Protein AF-A0A7N2R1G4-F1 (afdb_monomer)

Foldseek 3Di:
DPPVLVVQCPDQQRCFDVVVPGHTHRPDWDQQQWGDPPGLQFDADPVRNDIDGHPGPVVQVVVVDPVSVVVSVVRRVVVSVVGRVPSD

Secondary structure (DSSP, 8-state):
--HHHHHTTSSSEE--BGGGTB--EE---B-BTB-B-SSSS----SSS-----PPPHHHHHTT--HHHHHHHHHHHHHHHHHHGGG--

Sequence (88 aa):
MTLAEKIAQLGNNADGVARLGLPKYEWWSEALHGLSNVGPGTVFDNLVPHATSFPTVILTAASFNEKRWREIGHVDVSYRKYSVHNAI

Organism: Quercus lobata (NCBI:txid97700)

pLDDT: mean 87.95, std 14.13, range [38.31, 98.12]

Solvent-accessible surface area (backbone atoms only — not comparable to full-atom values): 5302 Å² total; per-residue (Å²): 128,56,71,68,55,52,60,47,52,73,50,48,75,13,68,40,38,72,95,76,72,38,65,63,46,55,73,46,60,40,57,89,36,32,59,37,67,58,61,85,33,29,61,64,44,95,90,48,69,74,62,65,78,52,66,52,62,72,61,54,54,74,64,78,44,67,68,60,55,52,52,52,54,51,52,42,59,58,51,45,66,70,38,43,73,74,78,118

Mean predicted aligned error: 5.06 Å

Radius of gyration: 16.45 Å; Cα contacts (8 Å, |Δi|>4): 101; chains: 1; bounding box: 40×32×42 Å

InterPro domains:
  IPR017853 Glycoside hydrolase superfamily [SSF51445] (1-75)
  IPR036962 Glycoside hydrolase, family 3, N-terminal dom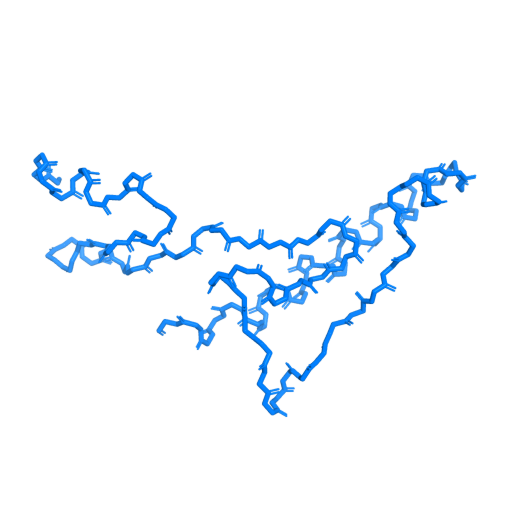ain superfamily [G3DSA:3.20.20.300] (1-77)
  IPR044993 Beta-D-xylosidase [PTHR42721] (1-78)

Nearest PDB structures (foldseek):
  7vc6-assembly1_A  TM=9.125E-01  e=1.764E-03  Phanerodontia chrysosporium
  7vc7-assembly1_A  TM=9.110E-01  e=1.764E-03  Phanerodontia chrysosporium
  7xtj-assembly2_B  TM=9.034E-01  e=1.099E-02  Aspergillus niger
  6q7j-assembly1_B  TM=8.732E-01  e=1.766E-02  Aspergillus nidulans FGSC A4

Structure (mmCIF, N/CA/C/O backbone):
data_AF-A0A7N2R1G4-F1
#
_entry.id   AF-A0A7N2R1G4-F1
#
loop_
_atom_site.group_PDB
_atom_site.id
_atom_site.type_symbol
_atom_site.label_atom_id
_atom_site.label_alt_id
_atom_site.label_comp_id
_atom_site.label_asym_id
_atom_site.label_entity_id
_atom_site.label_seq_id
_atom_site.pdbx_PDB_ins_code
_atom_site.Cartn_x
_atom_site.Cartn_y
_atom_site.Cartn_z
_atom_site.occupancy
_atom_site.B_iso_or_equiv
_atom_site.auth_seq_id
_atom_site.auth_comp_id
_atom_site.auth_asym_id
_atom_site.auth_atom_id
_atom_site.pdbx_PDB_model_num
ATOM 1 N N . MET A 1 1 ? -19.651 10.879 14.499 1.00 92.81 1 MET A N 1
ATOM 2 C CA . MET A 1 1 ? -18.729 10.146 15.388 1.00 92.81 1 MET A CA 1
ATOM 3 C C . MET A 1 1 ? -18.537 10.919 16.680 1.00 92.81 1 MET A C 1
ATOM 5 O O . MET A 1 1 ? -18.468 12.146 16.614 1.00 92.81 1 MET A O 1
ATOM 9 N N . THR A 1 2 ? -18.448 10.231 17.815 1.00 97.50 2 THR A N 1
ATOM 10 C CA . THR A 1 2 ? -17.975 10.795 19.088 1.00 97.50 2 THR A CA 1
ATOM 11 C C . THR A 1 2 ? -16.487 11.150 18.988 1.00 97.50 2 THR A C 1
ATOM 13 O O . THR A 1 2 ? -15.810 10.767 18.033 1.00 97.50 2 THR A O 1
ATOM 16 N N . LEU A 1 3 ? -15.953 11.899 19.957 1.00 97.88 3 LEU A N 1
ATOM 17 C CA . LEU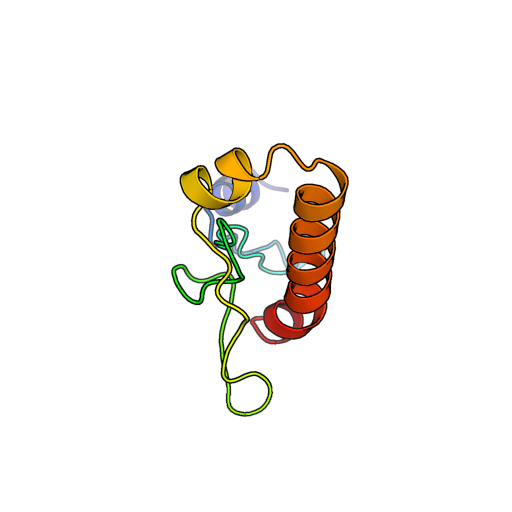 A 1 3 ? -14.522 12.216 19.975 1.00 97.88 3 LEU A CA 1
ATOM 18 C C . LEU A 1 3 ? -13.659 10.948 20.097 1.00 97.88 3 LEU A C 1
ATOM 20 O O . LEU A 1 3 ? -12.692 10.806 19.358 1.00 97.88 3 LEU A O 1
ATOM 24 N N . ALA A 1 4 ? -14.050 10.008 20.962 1.00 97.00 4 ALA A N 1
ATOM 25 C CA . ALA A 1 4 ? -13.350 8.733 21.123 1.00 97.00 4 ALA A CA 1
ATOM 26 C C . ALA A 1 4 ? -13.360 7.903 19.828 1.00 97.00 4 ALA A C 1
ATOM 28 O O . ALA A 1 4 ? -12.313 7.425 19.404 1.00 97.00 4 ALA A O 1
ATOM 29 N N . GLU A 1 5 ? -14.513 7.817 19.149 1.00 97.38 5 GLU A N 1
ATOM 30 C CA . GLU A 1 5 ? -14.627 7.144 17.846 1.00 97.38 5 GLU A CA 1
ATOM 31 C C . GLU A 1 5 ? -13.675 7.765 16.811 1.00 97.38 5 GLU A C 1
ATOM 33 O O . GLU A 1 5 ? -13.106 7.033 16.012 1.00 97.38 5 GLU A O 1
ATOM 38 N N . LYS A 1 6 ? -13.479 9.095 16.823 1.00 97.12 6 LYS A N 1
ATOM 39 C CA . LYS A 1 6 ? -12.548 9.787 15.909 1.00 97.12 6 LYS A CA 1
ATOM 40 C C . LYS A 1 6 ? -11.092 9.479 16.221 1.00 97.12 6 LYS A C 1
ATOM 42 O O . LYS A 1 6 ? -10.334 9.202 15.300 1.00 97.12 6 LYS A O 1
ATOM 47 N N . ILE A 1 7 ? -10.716 9.521 17.498 1.00 97.31 7 ILE A N 1
ATOM 48 C CA . ILE A 1 7 ? -9.351 9.211 17.940 1.00 97.31 7 ILE A CA 1
ATOM 49 C C . ILE A 1 7 ? -8.973 7.784 17.520 1.00 97.31 7 ILE A C 1
ATOM 51 O O . ILE A 1 7 ? -7.872 7.570 17.020 1.00 97.31 7 ILE A O 1
ATOM 55 N N . ALA A 1 8 ? -9.911 6.839 17.620 1.00 96.19 8 ALA A N 1
ATOM 56 C CA . ALA A 1 8 ? -9.712 5.450 17.208 1.00 96.19 8 ALA A CA 1
ATOM 57 C C . ALA A 1 8 ? -9.483 5.247 15.692 1.00 96.19 8 ALA A C 1
ATOM 59 O O . ALA A 1 8 ? -9.102 4.155 15.287 1.00 96.19 8 ALA A O 1
ATOM 60 N N . GLN A 1 9 ? -9.688 6.268 14.845 1.00 96.31 9 GLN A N 1
ATOM 61 C CA . GLN A 1 9 ? -9.409 6.187 13.400 1.00 96.31 9 GLN A CA 1
ATOM 62 C C . GLN A 1 9 ? -8.083 6.849 12.987 1.00 96.31 9 GLN A C 1
ATOM 64 O O . GLN A 1 9 ? -7.794 6.928 11.797 1.00 96.31 9 GLN A O 1
ATOM 69 N N . LEU A 1 10 ? -7.297 7.384 13.930 1.00 95.94 10 LEU A N 1
ATOM 70 C CA . LEU A 1 10 ? -6.053 8.100 13.603 1.00 95.94 10 LEU A CA 1
ATOM 71 C C . LEU A 1 10 ? -4.861 7.165 13.347 1.00 95.94 10 LEU A C 1
ATOM 73 O O . LEU A 1 10 ? -3.865 7.594 12.769 1.00 95.94 10 LEU A O 1
ATOM 77 N N . GLY A 1 11 ? -4.948 5.910 13.793 1.00 94.31 11 GLY A N 1
ATOM 78 C CA . GLY A 1 11 ? -3.942 4.880 13.544 1.00 94.31 11 GLY A CA 1
ATOM 79 C C . GLY A 1 11 ? -4.159 4.159 12.217 1.00 94.31 11 GLY A C 1
ATOM 80 O O . GLY A 1 11 ? -5.228 4.251 11.615 1.00 94.31 11 GLY A O 1
ATOM 81 N N . ASN A 1 12 ? -3.138 3.422 11.779 1.00 91.19 12 ASN A N 1
ATOM 82 C CA . ASN A 1 12 ? -3.214 2.552 10.607 1.00 91.19 12 ASN A CA 1
ATOM 83 C C . ASN A 1 12 ? -4.233 1.424 10.792 1.00 91.19 12 ASN A C 1
ATOM 85 O O . ASN A 1 12 ? -5.072 1.230 9.919 1.00 91.19 12 ASN A O 1
ATOM 89 N N . ASN A 1 13 ? -4.261 0.823 11.982 1.00 91.50 13 ASN A N 1
ATOM 90 C CA . ASN A 1 13 ? -5.263 -0.158 12.380 1.00 91.50 13 ASN A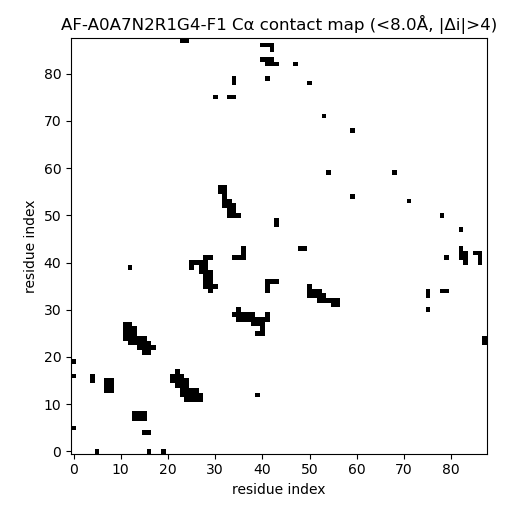 CA 1
ATOM 91 C C . ASN A 1 13 ? -6.530 0.540 12.898 1.00 91.50 13 ASN A C 1
ATOM 93 O O . ASN A 1 13 ? -6.765 0.611 14.106 1.00 91.50 13 ASN A O 1
ATOM 97 N N . ALA A 1 14 ? -7.309 1.130 11.992 1.00 94.38 14 ALA A N 1
ATOM 98 C CA . ALA A 1 14 ? -8.504 1.882 12.347 1.00 94.38 14 ALA A CA 1
ATOM 99 C C . ALA A 1 14 ? -9.657 0.933 12.717 1.00 94.38 14 ALA A C 1
ATOM 101 O O . ALA A 1 14 ? -10.088 0.105 11.912 1.00 94.38 14 ALA A O 1
ATOM 102 N N . ASP A 1 15 ? -10.201 1.080 13.928 1.00 92.88 15 ASP A N 1
ATOM 103 C CA . ASP A 1 15 ? -11.190 0.145 14.489 1.00 92.88 15 ASP A CA 1
ATOM 104 C C . ASP A 1 15 ? -12.600 0.249 13.872 1.00 92.88 15 ASP A C 1
ATOM 106 O O . ASP A 1 15 ? -13.498 -0.527 14.218 1.00 92.88 15 ASP A O 1
ATOM 110 N N . GLY A 1 16 ? -12.819 1.193 12.955 1.00 94.75 16 GLY A N 1
ATOM 111 C CA . GLY A 1 16 ? -14.139 1.465 12.402 1.00 94.75 16 GLY A CA 1
ATOM 112 C C . GLY A 1 16 ? -15.114 1.998 13.455 1.00 94.75 16 GLY A C 1
ATOM 113 O O . GLY A 1 16 ? -14.748 2.349 14.578 1.00 94.75 16 GLY A O 1
ATOM 114 N N . VAL A 1 17 ? -16.387 2.100 13.078 1.00 97.38 17 VAL A N 1
ATOM 115 C CA . VAL A 1 17 ? -17.479 2.550 13.952 1.00 97.38 17 VAL A CA 1
ATOM 116 C C . VAL A 1 17 ? -18.756 1.794 13.582 1.00 97.38 17 VAL A C 1
ATOM 118 O O . VAL A 1 17 ? -19.533 2.232 12.730 1.00 97.38 17 VAL A O 1
ATOM 121 N N . ALA A 1 18 ? -19.010 0.671 14.263 1.00 94.81 18 ALA A N 1
ATOM 122 C CA . ALA A 1 18 ? -20.117 -0.242 13.951 1.00 94.81 18 ALA A CA 1
ATOM 123 C C . ALA A 1 18 ? -21.503 0.434 13.947 1.00 94.81 18 ALA A C 1
ATOM 125 O O . ALA A 1 18 ? -22.308 0.192 13.052 1.00 94.81 18 ALA A O 1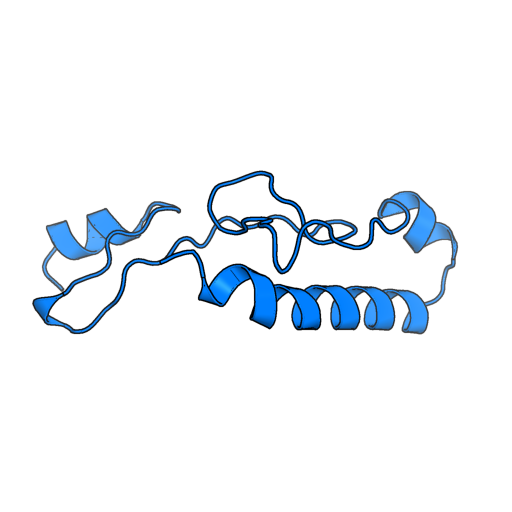
ATOM 126 N N . ARG A 1 19 ? -21.768 1.357 14.885 1.00 97.00 19 ARG A N 1
ATOM 127 C CA . ARG A 1 19 ? -23.035 2.120 14.955 1.00 97.00 19 ARG A CA 1
ATOM 128 C C . ARG A 1 19 ? -23.295 2.970 13.703 1.00 97.00 19 ARG A C 1
ATOM 130 O O . ARG A 1 19 ? -24.436 3.322 13.425 1.00 97.00 19 ARG A O 1
ATOM 137 N N . LEU A 1 20 ? -22.237 3.340 12.983 1.00 96.94 20 LEU A N 1
ATOM 138 C CA . LEU A 1 20 ? -22.307 4.112 11.743 1.00 96.94 20 LEU A CA 1
ATOM 139 C C . LEU A 1 20 ? -22.162 3.230 10.494 1.00 96.94 20 LEU A C 1
ATOM 141 O O . LEU A 1 20 ? -22.119 3.769 9.394 1.00 96.94 20 LEU A O 1
ATOM 145 N N . GLY A 1 21 ? -22.053 1.906 10.650 1.00 95.31 21 GLY A N 1
ATOM 146 C CA . GLY A 1 21 ? -21.760 0.993 9.544 1.00 95.31 21 GLY A CA 1
ATOM 147 C C . GLY A 1 21 ? -20.358 1.173 8.955 1.00 95.31 21 GLY A C 1
ATOM 148 O O . GLY A 1 21 ? -20.124 0.765 7.823 1.00 95.31 21 GLY A O 1
ATOM 149 N N . LEU A 1 22 ? -19.433 1.801 9.691 1.00 95.25 22 LEU A N 1
ATOM 150 C CA . LEU A 1 22 ? -18.057 1.992 9.243 1.00 95.25 22 LEU A CA 1
ATOM 151 C C . LEU A 1 22 ? -17.230 0.752 9.628 1.00 95.25 22 LEU A C 1
ATOM 153 O O . LEU A 1 22 ? -17.079 0.505 10.830 1.00 95.25 22 LEU A O 1
ATOM 157 N N . PRO A 1 23 ? -16.711 -0.028 8.663 1.00 94.25 23 PRO A N 1
ATOM 158 C CA . PRO A 1 23 ? -15.890 -1.195 8.961 1.00 94.25 23 PRO A CA 1
ATOM 159 C C . PRO A 1 23 ? -14.518 -0.787 9.500 1.00 94.25 23 PRO A C 1
ATOM 161 O O . PRO A 1 23 ? -14.086 0.359 9.350 1.00 94.25 23 PRO A O 1
ATOM 164 N N . LYS A 1 24 ? -13.826 -1.757 10.101 1.00 93.19 24 LYS A N 1
ATOM 165 C CA . LYS A 1 24 ? -12.390 -1.651 10.363 1.00 93.19 24 LYS A CA 1
ATOM 166 C C . LYS A 1 24 ? -11.646 -1.418 9.055 1.00 93.19 24 LYS A C 1
ATOM 168 O O . LYS A 1 24 ? -12.062 -1.924 8.012 1.00 93.19 24 LYS A O 1
ATOM 173 N N . TYR A 1 25 ? -10.557 -0.667 9.108 1.00 91.56 25 TYR A N 1
ATOM 174 C CA . TYR A 1 25 ? -9.749 -0.415 7.927 1.00 91.56 25 TYR A CA 1
ATOM 175 C C . TYR A 1 25 ? -8.277 -0.320 8.289 1.00 91.56 25 TYR A C 1
ATOM 177 O O . TYR A 1 25 ? -7.887 0.510 9.103 1.00 91.56 25 TYR A O 1
ATOM 185 N N . GLU A 1 26 ? -7.474 -1.153 7.636 1.00 90.88 26 GLU A N 1
ATOM 186 C CA . GLU A 1 26 ? -6.026 -1.091 7.723 1.00 90.88 26 GLU A CA 1
ATOM 187 C C . GLU A 1 26 ? -5.465 -0.381 6.491 1.00 90.88 26 GLU A C 1
ATOM 189 O O . GLU A 1 26 ? -5.510 -0.906 5.374 1.00 90.88 26 GLU A O 1
ATOM 194 N N . TRP A 1 27 ? -4.970 0.842 6.677 1.00 88.44 27 TRP A N 1
ATOM 195 C CA . TRP A 1 27 ? -4.512 1.662 5.555 1.00 88.44 27 TRP A CA 1
ATOM 196 C C . TRP A 1 27 ? -3.017 1.557 5.271 1.00 88.44 27 TRP A C 1
ATOM 198 O O . TRP A 1 27 ? -2.587 1.985 4.197 1.00 88.44 27 TRP A O 1
ATOM 208 N N . TRP A 1 28 ? -2.227 0.965 6.168 1.00 91.56 28 TRP A N 1
ATOM 209 C CA . TRP A 1 28 ? -0.819 0.716 5.904 1.00 91.56 28 TRP A CA 1
ATOM 210 C C . TRP A 1 28 ? -0.647 -0.554 5.066 1.00 91.56 28 TRP A C 1
ATOM 212 O O . TRP A 1 28 ? -0.777 -1.684 5.537 1.00 91.56 28 TRP A O 1
ATOM 222 N N . SER A 1 29 ? -0.344 -0.352 3.787 1.00 89.31 29 SER A N 1
ATOM 223 C CA . SER A 1 29 ? 0.088 -1.392 2.852 1.00 89.31 29 SER A CA 1
ATOM 224 C C . SER A 1 29 ? 1.321 -0.902 2.098 1.00 89.31 29 SER A C 1
ATOM 226 O O . SER A 1 29 ? 1.459 0.298 1.865 1.00 89.31 29 SER A O 1
ATOM 228 N N . GLU A 1 30 ? 2.176 -1.823 1.664 1.00 91.31 30 GLU A N 1
ATOM 229 C CA . GLU A 1 30 ? 3.420 -1.503 0.960 1.00 91.31 30 GLU A CA 1
ATOM 230 C C . GLU A 1 30 ? 3.410 -2.062 -0.468 1.00 91.31 30 GLU A C 1
ATOM 232 O O . GLU A 1 30 ? 3.025 -3.211 -0.699 1.00 91.31 30 GLU A O 1
ATOM 237 N N . ALA A 1 31 ? 3.831 -1.245 -1.439 1.00 93.31 31 ALA A N 1
ATOM 238 C CA . ALA A 1 31 ? 3.84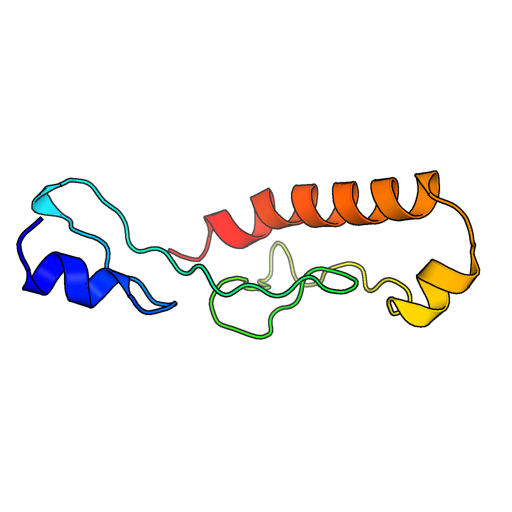6 -1.618 -2.858 1.00 93.31 31 ALA A CA 1
ATOM 239 C C . ALA A 1 31 ? 4.924 -0.879 -3.682 1.00 93.31 31 ALA A C 1
ATOM 241 O O . ALA A 1 31 ? 4.701 -0.530 -4.837 1.00 93.31 31 ALA A O 1
ATOM 242 N N . LEU A 1 32 ? 6.087 -0.574 -3.091 1.00 94.44 32 LEU A N 1
ATOM 243 C CA . LEU A 1 32 ? 7.102 0.289 -3.722 1.00 94.44 32 LEU A CA 1
ATOM 244 C C . LEU A 1 32 ? 7.610 -0.232 -5.082 1.00 94.44 32 LEU A C 1
ATOM 246 O O . LEU A 1 32 ? 7.940 0.559 -5.964 1.00 94.44 32 LEU A O 1
ATOM 250 N N . HIS A 1 33 ? 7.727 -1.552 -5.232 1.00 95.12 33 HIS A N 1
ATOM 251 C CA . HIS A 1 33 ? 8.183 -2.209 -6.463 1.00 95.12 33 HIS A CA 1
ATOM 252 C C . HIS A 1 33 ? 7.527 -3.589 -6.621 1.00 95.12 33 HIS A C 1
ATOM 254 O O . HIS A 1 33 ? 8.186 -4.593 -6.898 1.00 95.12 33 HIS A O 1
ATOM 260 N N . GLY A 1 34 ? 6.219 -3.642 -6.394 1.00 93.62 34 GLY A N 1
ATOM 261 C CA . GLY A 1 34 ? 5.484 -4.881 -6.180 1.00 93.62 34 GLY A CA 1
ATOM 262 C C . GLY A 1 34 ? 4.817 -4.896 -4.814 1.00 93.62 34 GLY A C 1
ATOM 263 O O . GLY A 1 34 ? 5.346 -4.339 -3.849 1.00 93.62 34 GLY A O 1
ATOM 264 N N . LEU A 1 35 ? 3.656 -5.544 -4.743 1.00 92.25 35 LEU A N 1
ATOM 265 C CA . LEU A 1 35 ? 2.891 -5.720 -3.512 1.00 92.25 35 LEU A CA 1
ATOM 266 C C . LEU A 1 35 ? 3.714 -6.477 -2.455 1.00 92.25 35 LEU A C 1
ATOM 268 O O . LEU A 1 35 ? 4.336 -7.498 -2.750 1.00 92.25 35 LEU A O 1
ATOM 272 N N . SER A 1 36 ? 3.690 -5.987 -1.220 1.00 90.62 36 SER A N 1
ATOM 273 C CA . SER A 1 36 ? 4.443 -6.543 -0.100 1.00 90.62 36 SER A CA 1
ATOM 274 C C . SER A 1 36 ? 3.513 -7.012 1.015 1.00 90.62 36 SER A C 1
ATOM 276 O O . SER A 1 36 ? 2.500 -6.382 1.301 1.00 90.62 36 SER A O 1
ATOM 278 N N . ASN A 1 37 ? 3.907 -8.096 1.679 1.00 87.12 37 ASN A N 1
ATOM 279 C CA . ASN A 1 37 ? 3.289 -8.596 2.912 1.00 87.12 37 ASN A CA 1
ATOM 280 C C . ASN A 1 37 ? 3.946 -7.980 4.169 1.00 87.12 37 ASN A C 1
ATOM 282 O O . ASN A 1 37 ? 3.899 -8.544 5.259 1.00 87.12 37 ASN A O 1
ATOM 286 N N . VAL A 1 38 ? 4.672 -6.869 4.001 1.00 85.94 38 VAL A N 1
ATOM 287 C CA . VAL A 1 38 ? 5.207 -6.072 5.109 1.00 85.94 38 VAL A CA 1
ATOM 288 C C . VAL A 1 38 ? 4.146 -5.062 5.522 1.00 85.94 38 VAL A C 1
ATOM 290 O O . VAL A 1 38 ? 3.654 -4.293 4.699 1.00 85.94 38 VAL A O 1
ATOM 293 N N . GLY A 1 39 ? 3.838 -5.059 6.816 1.00 82.06 39 GLY A N 1
ATOM 294 C CA . GLY A 1 39 ? 2.715 -4.316 7.369 1.00 82.06 39 GLY A CA 1
ATOM 295 C C . GLY A 1 39 ? 1.428 -5.157 7.404 1.00 82.06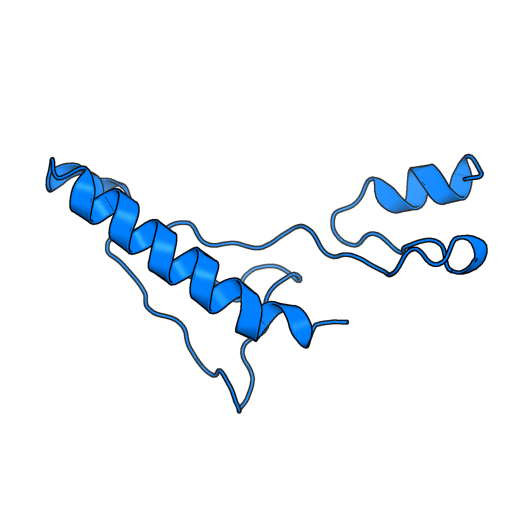 39 GLY A C 1
ATOM 296 O O . GLY A 1 39 ? 1.387 -6.264 6.875 1.00 82.06 39 GLY A O 1
ATOM 297 N N . PRO A 1 40 ? 0.383 -4.661 8.076 1.00 83.81 40 PRO A N 1
ATOM 298 C CA . PRO A 1 40 ? -0.856 -5.414 8.307 1.00 83.81 40 PRO A CA 1
ATOM 299 C C . PRO A 1 40 ? -1.890 -5.353 7.165 1.00 83.81 40 PRO A C 1
ATOM 301 O O . PRO A 1 40 ? -2.811 -6.164 7.143 1.00 83.81 40 PRO A O 1
ATOM 304 N N . GLY A 1 41 ? -1.786 -4.412 6.219 1.00 84.19 41 GLY A N 1
ATOM 305 C CA . GLY A 1 41 ? -2.839 -4.167 5.219 1.00 84.19 41 GLY A CA 1
ATOM 306 C C . G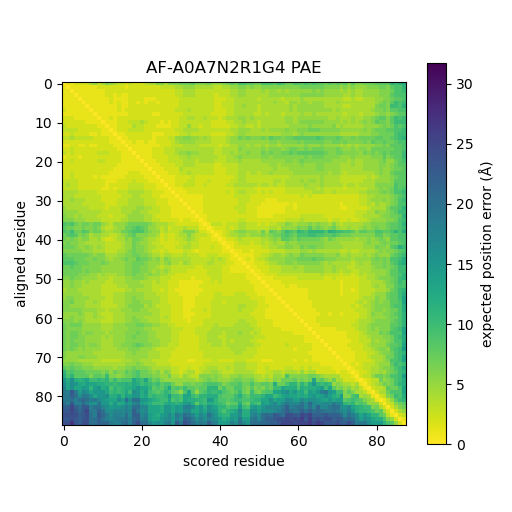LY A 1 41 ? -2.818 -5.070 3.985 1.00 84.19 41 GLY A C 1
ATOM 307 O O . GLY A 1 41 ? -3.567 -4.832 3.041 1.00 84.19 41 GLY A O 1
ATOM 308 N N . THR A 1 42 ? -1.934 -6.060 3.916 1.00 86.50 42 THR A N 1
ATOM 309 C CA . THR A 1 42 ? -1.838 -7.019 2.807 1.00 86.50 42 THR A CA 1
ATOM 310 C C . THR A 1 42 ? -1.398 -8.355 3.375 1.00 86.50 42 THR A C 1
ATOM 312 O O . THR A 1 42 ? -0.498 -8.375 4.202 1.00 86.50 42 THR A O 1
ATOM 315 N N . VAL A 1 43 ? -2.032 -9.448 2.941 1.00 85.25 43 VAL A N 1
ATOM 316 C CA . VAL A 1 43 ? -1.728 -10.811 3.395 1.00 85.25 43 VAL A CA 1
ATOM 317 C C . VAL A 1 43 ? -1.619 -11.729 2.183 1.00 85.25 43 VAL A C 1
ATOM 319 O O . VAL A 1 43 ? -2.470 -11.696 1.290 1.00 85.25 43 VAL A O 1
ATOM 322 N N . PHE A 1 44 ? -0.566 -12.545 2.153 1.00 88.06 44 PHE A N 1
ATOM 323 C CA . PHE A 1 44 ? -0.427 -13.646 1.202 1.00 88.06 44 PHE A CA 1
ATOM 324 C C . PHE A 1 44 ? -0.889 -14.949 1.851 1.00 88.06 44 PHE A C 1
ATOM 326 O O . PHE A 1 44 ? -0.466 -15.283 2.958 1.00 88.06 44 PHE A O 1
ATOM 333 N N . ASP A 1 45 ? -1.765 -15.672 1.162 1.00 87.44 45 ASP A N 1
ATOM 334 C CA . ASP A 1 45 ? -2.381 -16.913 1.626 1.00 87.44 45 ASP A CA 1
ATOM 335 C C . ASP A 1 45 ? -2.209 -18.031 0.581 1.00 87.44 45 ASP A C 1
ATOM 337 O O . ASP A 1 45 ? -1.470 -17.896 -0.391 1.00 87.44 45 ASP A O 1
ATOM 341 N N . ASN A 1 46 ? -2.883 -19.167 0.764 1.00 88.44 46 ASN A N 1
ATOM 342 C CA . ASN A 1 46 ? -2.784 -20.278 -0.188 1.00 88.44 46 ASN A CA 1
ATOM 343 C C . ASN A 1 46 ? -3.409 -19.969 -1.563 1.00 88.44 46 ASN A C 1
ATOM 345 O O . ASN A 1 46 ? -3.088 -20.653 -2.533 1.00 88.44 46 ASN A O 1
ATOM 349 N N . LEU A 1 47 ? -4.309 -18.984 -1.654 1.00 87.25 47 LEU A N 1
ATOM 350 C CA . LEU A 1 47 ? -4.938 -18.563 -2.906 1.00 87.25 47 LEU A CA 1
ATOM 351 C C . LEU A 1 47 ? -4.045 -17.565 -3.658 1.00 87.25 47 LEU A C 1
ATOM 353 O O . LEU A 1 47 ? -3.911 -17.660 -4.878 1.00 87.25 47 LEU A O 1
ATOM 357 N N . VAL A 1 48 ? -3.416 -16.636 -2.933 1.00 86.44 48 VAL A N 1
ATOM 358 C CA . VAL A 1 48 ? -2.469 -15.641 -3.453 1.00 86.44 48 VAL A CA 1
ATOM 359 C C . VAL A 1 48 ? -1.167 -15.718 -2.644 1.00 86.44 48 VAL A C 1
ATOM 361 O O . VAL A 1 48 ? -0.953 -14.910 -1.738 1.00 86.44 48 VAL A O 1
ATOM 364 N N . PRO A 1 49 ? -0.275 -16.678 -2.951 1.00 89.25 49 PRO A N 1
ATOM 365 C CA . PRO A 1 49 ? 0.906 -16.936 -2.123 1.00 89.25 49 PRO A CA 1
ATOM 366 C C . PRO A 1 49 ? 2.031 -15.917 -2.328 1.00 89.25 49 PRO A C 1
ATOM 368 O O . PRO A 1 49 ? 2.887 -15.755 -1.457 1.00 89.25 49 PRO A O 1
ATOM 371 N N . HIS A 1 50 ? 2.054 -15.236 -3.477 1.00 89.44 50 HIS A N 1
ATOM 372 C CA . HIS A 1 50 ? 3.136 -14.341 -3.877 1.00 89.44 50 HIS A CA 1
ATOM 373 C C . HIS A 1 50 ? 2.627 -13.195 -4.758 1.00 89.44 50 HIS A C 1
ATOM 375 O O . HIS A 1 50 ? 1.563 -13.280 -5.371 1.00 89.44 50 HIS A O 1
ATOM 381 N N . ALA A 1 51 ? 3.455 -12.159 -4.885 1.00 91.62 51 ALA A N 1
ATOM 382 C CA . ALA A 1 51 ? 3.285 -11.063 -5.829 1.00 91.62 51 ALA A CA 1
ATOM 383 C C . ALA A 1 51 ? 4.541 -10.898 -6.701 1.00 91.62 51 ALA A C 1
ATOM 385 O O . ALA A 1 51 ? 5.615 -11.413 -6.383 1.00 91.62 51 ALA A O 1
ATOM 386 N N . THR A 1 52 ? 4.409 -10.179 -7.816 1.00 93.81 52 THR A N 1
ATOM 387 C CA . THR A 1 52 ? 5.552 -9.877 -8.691 1.00 93.81 52 THR A CA 1
ATOM 388 C C . THR A 1 52 ? 6.492 -8.892 -7.999 1.00 93.81 52 THR A C 1
ATOM 390 O O . THR A 1 52 ? 6.041 -7.862 -7.510 1.00 93.81 52 THR A O 1
ATOM 393 N N . SER A 1 53 ? 7.796 -9.180 -7.997 1.00 95.12 53 SER A N 1
ATOM 394 C CA . SER A 1 53 ? 8.828 -8.240 -7.551 1.00 95.12 53 SER A CA 1
ATOM 395 C C . SER A 1 53 ? 9.473 -7.574 -8.765 1.00 95.12 53 SER A C 1
ATOM 397 O O . SER A 1 53 ? 10.157 -8.222 -9.559 1.00 95.12 53 SER A O 1
ATOM 399 N N . PHE A 1 54 ? 9.215 -6.282 -8.941 1.00 96.69 54 PHE A N 1
ATOM 400 C CA . PHE A 1 54 ? 9.776 -5.477 -10.021 1.00 96.69 54 PHE A CA 1
ATOM 401 C C . PHE A 1 54 ? 11.181 -4.967 -9.662 1.00 96.69 54 PHE A C 1
ATOM 403 O O . PHE A 1 54 ? 11.569 -4.981 -8.490 1.00 96.69 54 PHE A O 1
ATOM 410 N N . PRO A 1 55 ? 11.964 -4.476 -10.642 1.00 97.56 55 PRO A N 1
ATOM 411 C CA . PRO A 1 55 ? 13.186 -3.743 -10.346 1.00 97.56 55 PRO A CA 1
ATOM 412 C C . PRO A 1 55 ? 12.910 -2.586 -9.382 1.00 97.56 55 PRO A C 1
ATOM 414 O O . PRO A 1 55 ? 11.905 -1.881 -9.512 1.00 97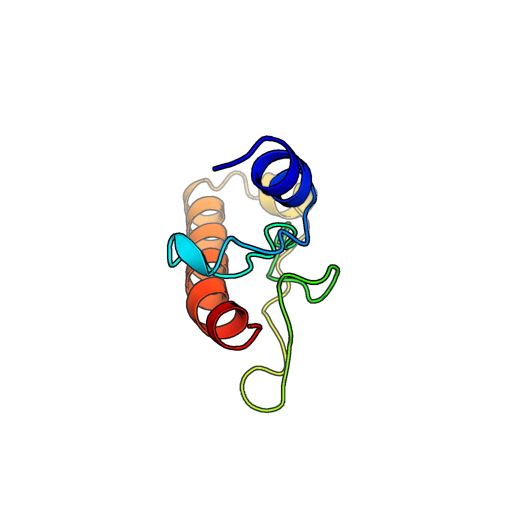.56 55 PRO A O 1
ATOM 417 N N . THR A 1 56 ? 13.818 -2.366 -8.430 1.00 97.50 56 THR A N 1
ATOM 418 C CA . THR A 1 56 ? 13.710 -1.234 -7.505 1.00 97.50 56 THR A CA 1
ATOM 419 C C . THR A 1 56 ? 13.623 0.082 -8.275 1.00 97.50 56 THR A C 1
ATOM 421 O O . THR A 1 56 ? 14.075 0.194 -9.419 1.00 97.50 56 THR A O 1
ATOM 424 N N . VAL A 1 57 ? 13.042 1.098 -7.638 1.00 96.81 57 VAL A N 1
ATOM 425 C CA . VAL A 1 57 ? 12.709 2.387 -8.265 1.00 96.81 57 VAL A CA 1
ATOM 426 C C . VAL A 1 57 ? 13.890 2.986 -9.037 1.00 96.81 57 VAL A C 1
ATOM 428 O O . VAL A 1 57 ? 13.705 3.475 -10.147 1.00 96.81 57 VAL A O 1
ATOM 431 N N . ILE A 1 58 ? 15.112 2.880 -8.502 1.00 98.00 58 ILE A N 1
ATOM 432 C CA . ILE A 1 58 ? 16.320 3.400 -9.157 1.00 98.00 58 ILE A CA 1
ATOM 433 C C . ILE A 1 58 ? 16.610 2.719 -10.503 1.00 98.00 58 ILE A C 1
ATOM 435 O O . ILE A 1 58 ? 16.976 3.387 -11.468 1.00 98.00 58 ILE A O 1
ATOM 439 N N . LEU A 1 59 ? 16.398 1.404 -10.603 1.00 97.88 59 LEU A N 1
ATOM 440 C CA . LEU A 1 59 ? 16.624 0.653 -11.835 1.00 97.88 59 LEU A CA 1
ATOM 441 C C . LEU A 1 59 ? 15.464 0.838 -12.821 1.00 97.88 59 LEU A C 1
ATOM 443 O O . LEU A 1 59 ? 15.689 0.987 -14.019 1.00 97.88 59 LEU A O 1
ATOM 447 N N . THR A 1 60 ? 14.228 0.913 -12.325 1.00 97.44 60 THR A N 1
ATOM 448 C CA . THR A 1 60 ? 13.063 1.243 -13.161 1.00 97.44 60 THR A CA 1
ATOM 449 C C . THR A 1 60 ? 13.190 2.655 -13.754 1.00 97.44 60 THR A C 1
ATOM 451 O O . THR A 1 60 ? 12.896 2.854 -14.936 1.00 97.44 60 THR A O 1
ATOM 454 N N . ALA A 1 61 ? 13.726 3.623 -13.001 1.00 97.25 61 ALA A N 1
ATOM 455 C CA . ALA A 1 61 ? 14.022 4.978 -13.478 1.00 97.25 61 ALA A CA 1
ATOM 456 C C . ALA A 1 61 ? 15.035 5.012 -14.620 1.00 97.25 61 ALA A C 1
ATOM 458 O O . ALA A 1 61 ? 14.825 5.731 -15.595 1.00 97.25 61 ALA A O 1
ATOM 459 N N . ALA A 1 62 ? 16.080 4.187 -14.540 1.00 98.06 62 ALA A N 1
ATOM 460 C CA . ALA A 1 62 ? 17.124 4.108 -15.559 1.00 98.06 62 ALA A CA 1
ATOM 461 C C . ALA A 1 62 ? 16.617 3.626 -16.933 1.00 98.06 62 ALA A C 1
ATOM 463 O O . ALA A 1 62 ? 17.335 3.735 -17.923 1.00 98.06 62 ALA A O 1
ATOM 464 N N . SER A 1 63 ? 15.379 3.124 -17.022 1.00 97.62 63 SER A N 1
ATOM 465 C CA . SER A 1 63 ? 14.746 2.805 -18.307 1.00 97.62 63 SER A CA 1
ATOM 466 C C . SER A 1 63 ? 14.323 4.038 -19.113 1.00 97.62 63 SER A C 1
ATOM 468 O O . SER A 1 63 ? 14.072 3.906 -20.309 1.00 97.62 63 SER A O 1
ATOM 470 N N . PHE A 1 64 ? 14.183 5.207 -18.468 1.00 97.19 64 PHE A N 1
ATOM 471 C CA . PHE A 1 64 ? 13.645 6.441 -19.061 1.00 97.19 64 PHE A CA 1
ATOM 472 C C . PHE A 1 64 ? 12.323 6.238 -19.833 1.00 97.19 64 PHE A C 1
ATOM 474 O O . PHE A 1 64 ? 12.030 6.952 -20.789 1.00 97.19 64 PHE A O 1
ATOM 481 N N . ASN A 1 65 ? 11.513 5.252 -19.430 1.00 98.12 65 ASN A N 1
ATOM 482 C CA . ASN A 1 65 ? 10.320 4.835 -20.159 1.00 98.12 65 ASN A CA 1
ATOM 483 C C . ASN A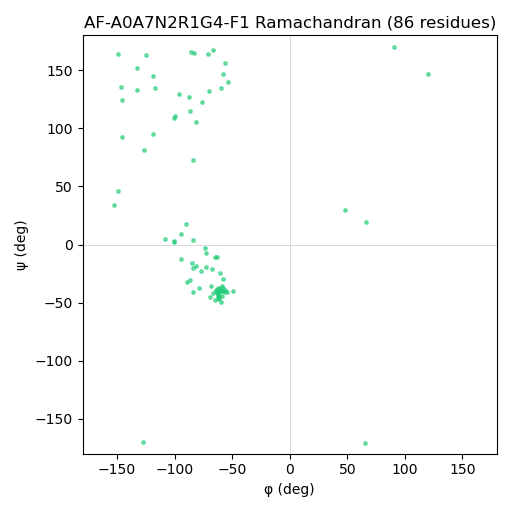 1 65 ? 9.054 5.029 -19.319 1.00 98.12 65 ASN A C 1
ATOM 485 O O . ASN A 1 65 ? 8.657 4.153 -18.554 1.00 98.12 65 ASN A O 1
ATOM 489 N N . GLU A 1 66 ? 8.378 6.158 -19.505 1.00 96.69 66 GLU A N 1
ATOM 490 C CA . GLU A 1 66 ? 7.155 6.498 -18.769 1.00 96.69 66 GLU A CA 1
ATOM 491 C C . GLU A 1 66 ? 6.050 5.435 -18.903 1.00 96.69 66 GLU A C 1
ATOM 493 O O . GLU A 1 66 ? 5.387 5.089 -17.923 1.00 96.69 66 GLU A O 1
ATOM 498 N N . LYS A 1 67 ? 5.865 4.868 -20.103 1.00 97.56 67 LYS A N 1
ATOM 499 C CA . LYS A 1 67 ? 4.860 3.821 -20.332 1.00 97.56 67 LYS A CA 1
ATOM 500 C C . LYS A 1 67 ? 5.123 2.615 -19.434 1.00 97.56 67 LYS A C 1
ATOM 502 O O . LYS A 1 67 ? 4.186 2.082 -18.846 1.00 97.56 67 LYS A O 1
ATOM 507 N N . ARG A 1 68 ? 6.393 2.238 -19.262 1.00 94.12 68 ARG A N 1
ATOM 508 C CA . ARG A 1 68 ? 6.789 1.122 -18.399 1.00 94.12 68 ARG A CA 1
ATOM 509 C C . ARG A 1 68 ? 6.461 1.377 -16.929 1.00 94.12 68 ARG A C 1
ATOM 511 O O . ARG A 1 68 ? 5.975 0.473 -16.258 1.00 94.12 68 ARG A O 1
ATOM 518 N N . TRP A 1 69 ? 6.669 2.600 -16.448 1.00 94.88 69 TRP A N 1
ATOM 519 C CA . TRP A 1 69 ? 6.293 2.999 -15.088 1.00 94.88 69 TRP A CA 1
ATOM 520 C C . TRP A 1 69 ? 4.791 2.880 -14.842 1.00 94.88 69 TRP A C 1
ATOM 522 O O . TRP A 1 69 ? 4.368 2.306 -13.839 1.00 94.88 69 TRP A O 1
ATOM 532 N N . ARG A 1 70 ? 3.980 3.381 -15.781 1.00 94.88 70 ARG A N 1
ATOM 533 C CA . ARG A 1 70 ? 2.517 3.296 -15.684 1.00 94.88 70 ARG A CA 1
ATOM 534 C C . ARG A 1 70 ? 2.045 1.845 -15.684 1.00 94.88 70 ARG A C 1
ATOM 536 O O . ARG A 1 70 ? 1.205 1.481 -14.870 1.00 94.88 70 ARG A O 1
ATOM 543 N N . GLU A 1 71 ? 2.603 1.014 -16.563 1.00 95.75 71 GLU A N 1
ATOM 544 C CA . GLU A 1 71 ? 2.281 -0.415 -16.633 1.00 95.75 71 GLU A CA 1
ATOM 545 C C . GLU A 1 71 ? 2.563 -1.147 -15.317 1.00 95.75 71 GLU A C 1
ATOM 547 O O . GLU A 1 71 ? 1.710 -1.908 -14.865 1.00 95.75 71 GLU A O 1
ATOM 552 N N . ILE A 1 72 ? 3.712 -0.892 -14.679 1.00 94.88 72 ILE A N 1
ATOM 553 C CA . ILE A 1 72 ? 4.047 -1.477 -13.371 1.00 94.88 72 ILE A CA 1
ATOM 554 C C . ILE A 1 72 ? 3.000 -1.069 -12.324 1.00 94.88 72 ILE A C 1
ATOM 556 O O . ILE A 1 72 ? 2.406 -1.933 -11.681 1.00 94.88 72 ILE A O 1
ATOM 560 N N . GLY A 1 73 ? 2.681 0.227 -12.232 1.00 91.56 73 GLY A N 1
ATOM 561 C CA . GLY A 1 73 ? 1.664 0.719 -11.296 1.00 91.56 73 GLY A CA 1
ATOM 562 C C . GLY A 1 73 ? 0.268 0.126 -11.535 1.00 91.56 73 GLY A C 1
ATOM 563 O O . GLY A 1 73 ? -0.446 -0.188 -10.584 1.00 91.56 73 GLY A O 1
ATOM 564 N N . HIS A 1 74 ? -0.125 -0.084 -12.796 1.00 92.38 74 HIS A N 1
ATOM 565 C CA . HIS A 1 74 ? -1.400 -0.727 -13.129 1.00 92.38 74 HIS A CA 1
ATOM 566 C C . HIS A 1 74 ? -1.471 -2.184 -12.658 1.00 92.38 74 HIS A C 1
ATOM 568 O O . HIS A 1 74 ? -2.531 -2.615 -12.190 1.00 92.38 74 HIS A O 1
ATOM 574 N N . VAL A 1 75 ? -0.374 -2.940 -12.769 1.00 88.38 75 VAL A N 1
ATOM 575 C CA . VAL A 1 75 ? -0.315 -4.327 -12.285 1.00 88.38 75 VAL A CA 1
ATOM 576 C C . VAL A 1 75 ? -0.468 -4.361 -10.764 1.00 88.38 75 VAL A C 1
ATOM 578 O O . VAL A 1 75 ? -1.330 -5.087 -10.267 1.00 88.38 75 VAL A O 1
ATOM 581 N N . ASP A 1 76 ? 0.268 -3.524 -10.034 1.00 80.38 76 ASP A N 1
ATOM 582 C CA . ASP A 1 76 ? 0.226 -3.495 -8.565 1.00 80.38 76 ASP A CA 1
ATOM 583 C C . ASP A 1 76 ? -1.164 -3.125 -8.022 1.00 80.38 76 ASP A C 1
ATOM 585 O O . ASP A 1 76 ? -1.709 -3.818 -7.157 1.00 80.38 76 ASP A O 1
ATOM 589 N N . VAL A 1 77 ? -1.802 -2.089 -8.584 1.00 74.25 77 VAL A N 1
ATOM 590 C CA . VAL A 1 77 ? -3.173 -1.688 -8.207 1.00 74.25 77 VAL A CA 1
ATOM 591 C C . VAL A 1 77 ? -4.180 -2.809 -8.474 1.00 74.25 77 VAL A C 1
ATOM 593 O O . VAL A 1 77 ? -5.087 -3.036 -7.669 1.00 74.25 77 VAL A O 1
ATOM 596 N N . SER A 1 78 ? -4.020 -3.527 -9.587 1.00 70.06 78 SER A N 1
ATOM 597 C CA . SER A 1 78 ? -4.920 -4.622 -9.957 1.00 70.06 78 SER A CA 1
ATOM 598 C C . SER A 1 78 ? -4.813 -5.795 -8.983 1.00 70.06 78 SER A C 1
ATOM 600 O O . SER A 1 78 ? -5.842 -6.331 -8.577 1.00 70.06 78 SER A O 1
ATOM 602 N N . TYR A 1 79 ? -3.599 -6.156 -8.552 1.00 65.25 79 TYR A N 1
ATOM 603 C CA . TYR A 1 79 ? -3.377 -7.220 -7.566 1.00 65.25 79 TYR A CA 1
ATOM 604 C C . TYR A 1 79 ? -3.873 -6.849 -6.167 1.00 65.25 79 TYR A C 1
ATOM 606 O O . TYR A 1 79 ? -4.431 -7.706 -5.475 1.00 65.25 79 TYR A O 1
ATOM 614 N N . ARG A 1 80 ? -3.757 -5.574 -5.765 1.00 60.88 80 ARG A N 1
ATOM 615 C CA . ARG A 1 80 ? -4.254 -5.108 -4.460 1.00 60.88 80 ARG A CA 1
ATOM 616 C C . ARG A 1 80 ? -5.727 -5.456 -4.264 1.00 60.88 80 ARG A C 1
ATOM 618 O O . ARG A 1 80 ? -6.086 -5.922 -3.191 1.00 60.88 80 ARG A O 1
ATOM 625 N N . LYS A 1 81 ? -6.564 -5.310 -5.298 1.00 56.22 81 LYS A N 1
ATOM 626 C CA . LYS A 1 81 ? -8.003 -5.620 -5.230 1.00 56.22 81 LYS A CA 1
ATOM 627 C C . LYS A 1 81 ? -8.292 -7.076 -4.832 1.00 56.22 81 LYS A C 1
ATOM 629 O O . LYS A 1 81 ? -9.315 -7.329 -4.210 1.00 56.22 81 LYS A O 1
ATOM 634 N N . TYR A 1 82 ? -7.407 -8.016 -5.158 1.00 56.62 82 TYR A N 1
ATOM 635 C CA . TYR A 1 82 ? -7.593 -9.436 -4.845 1.00 56.62 82 TYR A CA 1
ATOM 636 C C . TYR A 1 82 ? -7.028 -9.832 -3.478 1.00 56.62 82 TYR A C 1
ATOM 638 O O . TYR A 1 82 ? -7.600 -10.696 -2.825 1.00 56.62 82 TYR A O 1
ATOM 646 N N . SER A 1 83 ? -5.942 -9.195 -3.028 1.00 55.94 83 SER A N 1
ATOM 647 C CA . SER A 1 83 ? -5.276 -9.550 -1.764 1.00 55.94 83 SER A CA 1
ATOM 648 C C . SER A 1 83 ? -5.873 -8.843 -0.535 1.00 55.94 83 SER A C 1
ATOM 650 O O . SER A 1 83 ? -5.908 -9.424 0.544 1.00 55.94 83 SER A O 1
ATOM 652 N N . VAL A 1 84 ? -6.408 -7.621 -0.674 1.00 57.62 84 VAL A N 1
ATOM 653 C CA . VAL A 1 84 ? -6.928 -6.846 0.477 1.00 57.62 84 VAL A CA 1
ATOM 654 C C . VAL A 1 84 ? -8.360 -7.188 0.886 1.00 57.62 84 VAL A C 1
ATOM 656 O O . VAL A 1 84 ? -8.751 -6.906 2.015 1.00 57.62 84 VAL A O 1
ATOM 659 N N . HIS A 1 85 ? -9.163 -7.795 0.006 1.00 49.91 85 HIS A N 1
ATOM 660 C CA . HIS A 1 85 ? -10.562 -8.116 0.323 1.00 49.91 85 HIS A CA 1
ATOM 661 C C . HIS A 1 85 ? -10.732 -9.276 1.320 1.00 49.91 85 HIS A C 1
ATOM 663 O O . HIS A 1 85 ? -11.845 -9.476 1.793 1.00 49.91 85 HIS A O 1
ATOM 669 N N . ASN A 1 86 ? -9.650 -9.971 1.689 1.00 39.59 86 ASN A N 1
ATOM 670 C CA . ASN A 1 86 ? -9.672 -11.080 2.649 1.00 39.59 86 ASN A CA 1
ATOM 671 C C . ASN A 1 86 ? -9.033 -10.744 4.013 1.00 39.59 86 ASN A C 1
ATOM 673 O O . ASN A 1 86 ? -8.907 -11.634 4.851 1.00 39.59 86 ASN A O 1
ATOM 677 N N . ALA A 1 87 ? -8.608 -9.497 4.249 1.00 40.91 87 ALA A N 1
ATOM 678 C CA . ALA A 1 87 ? -7.887 -9.104 5.468 1.00 40.91 87 ALA A CA 1
ATOM 679 C C . ALA A 1 87 ? -8.779 -8.526 6.594 1.00 40.91 87 ALA A C 1
ATOM 681 O O . ALA A 1 87 ? -8.251 -8.009 7.578 1.00 40.91 87 ALA A O 1
ATOM 682 N N . ILE A 1 88 ? -10.112 -8.593 6.471 1.00 38.31 88 ILE A N 1
ATOM 683 C CA . ILE A 1 88 ? -11.072 -8.091 7.475 1.00 38.31 88 ILE A CA 1
ATOM 684 C C . ILE A 1 88 ? -12.311 -8.974 7.558 1.00 38.31 88 ILE A C 1
ATOM 686 O O . ILE A 1 88 ? -12.867 -9.289 6.483 1.00 38.31 88 ILE A O 1
#